Protein AF-A0A9D6NVD7-F1 (afdb_monomer_lite)

Secondary structure (DSSP, 8-state):
---HHHHHHHHTT-SSHHHHHHHHT-TT--HHHHHHHTT-S-HHHHHHHHH-TT--HHHHHHHHT-SSHHHHHHS-HHHHHTSPPPTTS----

Structure (mmCIF, N/CA/C/O backbone):
data_AF-A0A9D6NVD7-F1
#
_entry.id   AF-A0A9D6NVD7-F1
#
loop_
_atom_site.group_PDB
_atom_site.id
_atom_site.type_symbol
_atom_site.label_atom_id
_atom_site.label_alt_id
_atom_site.label_comp_id
_atom_site.label_asym_id
_atom_site.label_entity_id
_atom_site.label_seq_id
_atom_site.pdbx_PDB_ins_code
_atom_site.Cartn_x
_atom_site.Cartn_y
_atom_site.Cartn_z
_atom_site.occupancy
_atom_site.B_iso_or_equiv
_atom_site.auth_seq_id
_atom_site.auth_comp_id
_atom_site.auth_asym_id
_atom_site.auth_atom_id
_atom_site.pdbx_PDB_model_num
ATOM 1 N N . MET A 1 1 ? 7.661 -20.806 -12.848 1.00 50.00 1 MET A N 1
ATOM 2 C CA . MET A 1 1 ? 7.060 -19.482 -13.113 1.00 50.00 1 MET A CA 1
ATOM 3 C C . MET A 1 1 ? 6.674 -18.902 -11.765 1.00 50.00 1 MET A C 1
ATOM 5 O O . MET A 1 1 ? 6.007 -19.610 -11.021 1.00 50.00 1 MET A O 1
ATOM 9 N N . GLY A 1 2 ? 7.172 -17.712 -11.412 1.00 61.41 2 GLY A N 1
ATOM 10 C CA . GLY A 1 2 ? 6.771 -17.035 -10.173 1.00 61.41 2 GLY A CA 1
ATOM 11 C C . GLY A 1 2 ? 5.270 -16.764 -10.196 1.00 61.41 2 GLY A C 1
ATOM 12 O O . GLY A 1 2 ? 4.710 -16.510 -11.265 1.00 61.41 2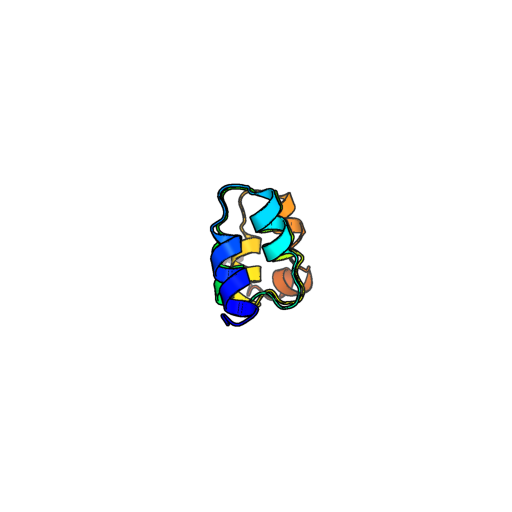 GLY A O 1
ATOM 13 N N . SER A 1 3 ? 4.605 -16.894 -9.053 1.00 84.44 3 SER A N 1
ATOM 14 C CA . SER A 1 3 ? 3.173 -16.615 -8.974 1.00 84.44 3 SER A CA 1
ATOM 15 C C . SER A 1 3 ? 2.912 -15.130 -9.260 1.00 84.44 3 SER A C 1
ATOM 17 O O . SER A 1 3 ? 3.806 -14.294 -9.114 1.00 84.44 3 SER A O 1
ATOM 19 N N . GLY A 1 4 ? 1.682 -14.763 -9.633 1.00 87.31 4 GLY A N 1
ATOM 20 C CA . GLY A 1 4 ? 1.327 -13.346 -9.812 1.00 87.31 4 GLY A CA 1
ATOM 21 C C . GLY A 1 4 ? 1.616 -12.498 -8.564 1.00 87.31 4 GLY A C 1
ATOM 22 O O . GLY A 1 4 ? 1.991 -11.334 -8.678 1.00 87.31 4 GLY A O 1
ATOM 23 N N . ALA A 1 5 ? 1.540 -13.101 -7.374 1.00 90.69 5 ALA A N 1
ATOM 24 C CA . ALA A 1 5 ? 1.910 -12.454 -6.120 1.00 90.69 5 ALA A CA 1
ATOM 25 C C . ALA A 1 5 ? 3.418 -12.157 -6.028 1.00 90.69 5 ALA A C 1
ATOM 27 O O . ALA A 1 5 ? 3.796 -11.090 -5.548 1.00 90.69 5 ALA A O 1
ATOM 28 N N . ASP A 1 6 ? 4.279 -13.052 -6.520 1.00 93.88 6 ASP A N 1
ATOM 29 C CA . ASP A 1 6 ? 5.735 -12.848 -6.510 1.00 93.88 6 ASP A CA 1
ATOM 30 C C . ASP A 1 6 ? 6.144 -11.702 -7.438 1.00 93.88 6 ASP A C 1
ATOM 32 O O . ASP A 1 6 ? 6.963 -10.864 -7.062 1.00 93.88 6 ASP A O 1
ATOM 36 N N . VAL A 1 7 ? 5.492 -11.591 -8.599 1.00 95.44 7 VAL A N 1
ATOM 37 C CA . VAL A 1 7 ? 5.689 -10.458 -9.517 1.00 95.44 7 VAL A CA 1
ATOM 38 C C . VAL A 1 7 ? 5.293 -9.138 -8.849 1.00 95.44 7 VAL A C 1
ATOM 40 O O . VAL A 1 7 ? 6.026 -8.155 -8.934 1.00 95.44 7 VAL A O 1
ATOM 43 N N . LEU A 1 8 ? 4.167 -9.091 -8.128 1.00 96.62 8 LEU A N 1
ATOM 44 C CA . LEU A 1 8 ? 3.751 -7.872 -7.422 1.00 96.62 8 LEU A CA 1
ATOM 45 C C . LEU A 1 8 ? 4.718 -7.496 -6.290 1.00 96.62 8 LEU A C 1
ATOM 47 O O . LEU A 1 8 ? 4.981 -6.308 -6.088 1.00 96.62 8 LEU A O 1
ATOM 51 N N . ARG A 1 9 ? 5.299 -8.478 -5.588 1.00 97.00 9 ARG A N 1
ATOM 52 C CA . ARG A 1 9 ? 6.337 -8.235 -4.570 1.00 97.00 9 ARG A CA 1
ATOM 53 C C . ARG A 1 9 ? 7.588 -7.607 -5.158 1.00 97.00 9 ARG A C 1
ATOM 55 O O . ARG A 1 9 ? 8.148 -6.701 -4.537 1.00 97.00 9 ARG A O 1
ATOM 62 N N . GLU A 1 10 ? 8.007 -8.057 -6.333 1.00 96.38 10 GLU A N 1
ATOM 63 C CA . GLU A 1 10 ? 9.141 -7.479 -7.049 1.00 96.38 10 GLU A CA 1
ATOM 64 C C . GLU A 1 10 ? 8.826 -6.050 -7.512 1.00 96.38 10 GLU A C 1
ATOM 66 O O . GLU A 1 10 ? 9.545 -5.108 -7.172 1.00 96.38 10 GLU A O 1
ATOM 71 N N . LEU A 1 11 ? 7.695 -5.855 -8.197 1.00 97.38 11 LEU A N 1
ATOM 72 C CA . LEU A 1 11 ? 7.298 -4.557 -8.750 1.00 97.38 11 LEU A CA 1
ATOM 73 C C . LEU A 1 11 ? 7.071 -3.487 -7.682 1.00 97.38 11 LEU A C 1
ATOM 75 O O . LEU A 1 11 ? 7.358 -2.314 -7.907 1.00 97.38 11 LEU A O 1
ATOM 79 N N . ALA A 1 12 ? 6.612 -3.860 -6.492 1.00 97.69 12 ALA A N 1
ATOM 80 C CA . ALA A 1 12 ? 6.449 -2.899 -5.411 1.00 97.69 12 ALA A CA 1
ATOM 81 C C . ALA A 1 12 ? 7.786 -2.435 -4.783 1.00 97.69 12 ALA A C 1
ATOM 83 O O . ALA A 1 12 ? 7.749 -1.632 -3.857 1.00 97.69 12 ALA A O 1
ATOM 84 N N . ASN A 1 13 ? 8.939 -2.948 -5.230 1.00 96.88 13 ASN A N 1
ATOM 85 C CA . ASN A 1 13 ? 10.274 -2.417 -4.912 1.00 96.88 13 ASN A CA 1
ATOM 86 C C . ASN A 1 13 ? 10.874 -1.615 -6.079 1.00 96.88 13 ASN A C 1
ATOM 88 O O . ASN A 1 13 ? 12.024 -1.187 -6.007 1.00 96.88 13 ASN A O 1
ATOM 92 N N . ASN A 1 14 ? 10.133 -1.439 -7.176 1.00 97.81 14 ASN A N 1
ATOM 93 C CA . ASN A 1 14 ? 10.644 -0.767 -8.361 1.00 97.81 14 ASN A CA 1
ATOM 94 C C . ASN A 1 14 ? 11.013 0.693 -8.051 1.00 97.81 14 ASN A C 1
ATOM 96 O O . ASN A 1 14 ? 10.301 1.374 -7.311 1.00 97.81 14 ASN A O 1
ATOM 100 N N . GLY A 1 15 ? 12.114 1.181 -8.627 1.00 96.94 15 GLY A N 1
ATOM 101 C CA . GLY A 1 15 ? 12.573 2.558 -8.428 1.00 96.94 15 GLY A CA 1
ATOM 102 C C . GLY A 1 15 ? 11.582 3.611 -8.935 1.00 96.94 15 GLY A C 1
ATOM 103 O O . GLY A 1 15 ? 11.474 4.681 -8.337 1.00 96.94 15 GLY A O 1
ATOM 104 N N . ASP A 1 16 ? 10.801 3.299 -9.973 1.00 98.25 16 ASP A N 1
ATOM 105 C CA . ASP A 1 16 ? 9.746 4.181 -10.466 1.00 98.25 16 ASP A CA 1
ATOM 106 C C . ASP A 1 16 ? 8.499 4.084 -9.577 1.00 98.25 16 ASP A C 1
ATOM 108 O O . ASP A 1 16 ? 7.831 3.049 -9.477 1.00 98.25 16 ASP A O 1
ATOM 112 N N . TRP A 1 17 ? 8.151 5.203 -8.949 1.00 98.25 17 TRP A N 1
ATOM 113 C CA . TRP A 1 17 ? 6.971 5.303 -8.101 1.00 98.25 17 TRP A CA 1
ATOM 114 C C . TRP A 1 17 ? 5.665 5.062 -8.858 1.00 98.25 17 TRP A C 1
ATOM 116 O O . TRP A 1 17 ? 4.692 4.632 -8.244 1.00 98.25 17 TRP A O 1
ATOM 126 N N . ARG A 1 18 ? 5.623 5.273 -10.181 1.00 98.50 18 ARG A N 1
ATOM 127 C CA . ARG A 1 18 ? 4.439 4.975 -11.003 1.00 98.50 18 ARG A CA 1
ATOM 128 C C . ARG A 1 18 ? 4.178 3.477 -11.102 1.00 98.50 18 ARG A C 1
ATOM 130 O O . ARG A 1 18 ? 3.024 3.056 -11.107 1.00 98.50 18 ARG A O 1
ATOM 137 N N . VAL A 1 19 ? 5.237 2.667 -11.129 1.00 98.44 19 VAL A N 1
ATOM 138 C CA . VAL A 1 19 ? 5.115 1.205 -11.086 1.00 98.44 19 VAL A CA 1
ATOM 139 C C . VAL A 1 19 ? 4.578 0.781 -9.723 1.00 98.44 19 VAL A C 1
ATOM 141 O O . VAL A 1 19 ? 3.601 0.039 -9.650 1.00 98.44 19 VAL A O 1
ATOM 144 N N . ARG A 1 20 ? 5.141 1.320 -8.636 1.00 98.69 20 ARG A N 1
ATOM 145 C CA . ARG A 1 20 ? 4.656 1.040 -7.274 1.00 98.69 20 ARG A CA 1
ATOM 146 C C . ARG A 1 20 ? 3.212 1.501 -7.066 1.00 98.69 20 ARG A C 1
ATOM 148 O O . ARG A 1 20 ? 2.435 0.787 -6.441 1.00 98.69 20 ARG A O 1
ATOM 155 N N . LEU A 1 21 ? 2.824 2.634 -7.655 1.00 98.62 21 LEU A N 1
ATOM 156 C CA . LEU A 1 21 ? 1.449 3.136 -7.667 1.00 98.62 21 LEU A CA 1
ATOM 157 C C . LEU A 1 21 ? 0.486 2.141 -8.325 1.00 98.62 21 LEU A C 1
ATOM 159 O O . LEU A 1 21 ? -0.586 1.879 -7.778 1.00 98.62 21 LEU A O 1
ATOM 163 N N . ALA A 1 22 ? 0.866 1.582 -9.476 1.00 98.50 22 ALA A N 1
ATOM 164 C CA . ALA A 1 22 ? 0.060 0.580 -10.167 1.00 98.50 22 ALA A CA 1
ATOM 165 C C . ALA A 1 22 ? -0.115 -0.689 -9.316 1.00 98.50 22 ALA A C 1
ATOM 167 O O . ALA A 1 22 ? -1.210 -1.246 -9.266 1.00 98.50 22 ALA A O 1
ATOM 168 N N . VAL A 1 23 ? 0.929 -1.111 -8.590 1.00 98.44 23 VAL A N 1
ATOM 169 C CA . VAL A 1 23 ? 0.823 -2.230 -7.641 1.00 98.44 23 VAL A CA 1
ATOM 170 C C . VAL A 1 23 ? -0.087 -1.877 -6.462 1.00 98.44 23 VAL A C 1
ATOM 172 O O . VAL A 1 23 ? -0.955 -2.672 -6.115 1.00 98.44 23 VAL A O 1
ATOM 175 N N . ALA A 1 24 ? 0.056 -0.681 -5.885 1.00 98.50 24 ALA A N 1
ATOM 176 C CA . ALA A 1 24 ? -0.787 -0.204 -4.788 1.00 98.50 24 ALA A CA 1
ATOM 177 C C . ALA A 1 24 ? -2.271 -0.136 -5.162 1.00 98.50 24 ALA A C 1
ATOM 179 O O . ALA A 1 24 ? -3.111 -0.331 -4.294 1.00 98.50 24 ALA A O 1
ATOM 180 N N . GLY A 1 25 ? -2.598 0.120 -6.432 1.00 98.19 25 GLY A N 1
ATOM 181 C CA . GLY A 1 25 ? -3.975 0.147 -6.929 1.00 98.19 25 GLY A CA 1
ATOM 182 C C . GLY A 1 25 ? -4.532 -1.219 -7.339 1.00 98.19 25 GLY A C 1
ATOM 183 O O . GLY A 1 25 ? -5.691 -1.300 -7.738 1.00 98.19 25 GLY A O 1
ATOM 184 N N . ASN A 1 26 ? -3.734 -2.290 -7.282 1.00 97.50 26 ASN A N 1
ATOM 185 C CA . ASN A 1 26 ? -4.173 -3.616 -7.699 1.00 97.50 26 ASN A CA 1
ATOM 186 C C . ASN A 1 26 ? -5.067 -4.263 -6.614 1.00 97.50 26 ASN A C 1
ATOM 188 O O . ASN A 1 26 ? -4.565 -4.536 -5.521 1.00 97.50 26 ASN A O 1
ATOM 192 N N . PRO A 1 27 ? -6.352 -4.576 -6.889 1.00 96.25 27 PRO A N 1
ATOM 193 C CA . PRO A 1 27 ? -7.279 -5.121 -5.887 1.00 96.25 27 PRO A CA 1
ATOM 194 C C . PRO A 1 27 ? -6.874 -6.480 -5.305 1.00 96.25 27 PRO A C 1
ATOM 196 O O . PRO A 1 27 ? -7.361 -6.855 -4.244 1.00 96.25 27 PRO A O 1
ATOM 199 N N . VAL A 1 28 ? -6.013 -7.227 -6.005 1.00 95.50 28 VAL A N 1
ATOM 200 C CA . VAL A 1 28 ? -5.500 -8.534 -5.561 1.00 95.50 28 VAL A CA 1
ATOM 201 C C . VAL A 1 28 ? -4.047 -8.461 -5.085 1.00 95.50 28 VAL A C 1
ATOM 203 O O . VAL A 1 28 ? -3.379 -9.490 -4.971 1.00 95.50 28 VAL A O 1
ATOM 206 N N . ALA A 1 29 ? -3.529 -7.253 -4.832 1.00 96.94 29 ALA A N 1
ATOM 207 C CA . ALA A 1 29 ? -2.210 -7.085 -4.242 1.00 96.94 29 ALA A CA 1
ATOM 208 C C . ALA A 1 29 ? -2.137 -7.805 -2.883 1.00 96.94 29 ALA A C 1
ATOM 210 O O . ALA A 1 29 ? -3.026 -7.625 -2.050 1.00 96.94 29 ALA A O 1
ATOM 211 N N . PRO A 1 30 ? -1.083 -8.603 -2.636 1.00 97.31 30 PRO A N 1
ATOM 212 C CA . PRO A 1 30 ? -0.899 -9.258 -1.350 1.00 97.31 30 PRO A CA 1
ATOM 213 C C . PRO A 1 30 ? -0.842 -8.262 -0.186 1.00 97.31 30 PRO A C 1
ATOM 215 O O . PRO A 1 30 ? -0.307 -7.159 -0.315 1.00 97.31 30 PRO A O 1
ATOM 218 N N . GLU A 1 31 ? -1.323 -8.683 0.982 1.00 97.38 31 GLU A N 1
ATOM 219 C CA . GLU A 1 31 ? -1.315 -7.869 2.203 1.00 97.38 31 GLU A CA 1
ATOM 220 C C . GLU A 1 31 ? 0.092 -7.388 2.589 1.00 97.38 31 GLU A C 1
ATOM 222 O O . GLU A 1 31 ? 0.262 -6.229 2.978 1.00 97.38 31 GLU A O 1
ATOM 227 N N . ASP A 1 32 ? 1.118 -8.230 2.430 1.00 97.56 32 ASP A N 1
ATOM 228 C CA . ASP A 1 32 ? 2.507 -7.859 2.717 1.00 97.56 32 ASP A CA 1
ATOM 229 C C . ASP A 1 32 ? 3.008 -6.740 1.787 1.00 97.56 32 ASP A C 1
ATOM 231 O O . ASP A 1 32 ? 3.736 -5.838 2.214 1.00 97.56 32 ASP A O 1
ATOM 235 N N . VAL A 1 33 ? 2.544 -6.740 0.534 1.00 98.31 33 VAL A N 1
ATOM 236 C CA . VAL A 1 33 ? 2.849 -5.701 -0.453 1.00 98.31 33 VAL A CA 1
ATOM 237 C C . VAL A 1 33 ? 2.145 -4.393 -0.103 1.00 98.31 33 VAL A C 1
ATOM 239 O O . VAL A 1 33 ? 2.796 -3.348 -0.061 1.00 98.31 33 VAL A O 1
ATOM 242 N N . LEU A 1 34 ? 0.845 -4.433 0.203 1.00 98.56 34 LEU A N 1
ATOM 243 C CA . LEU A 1 34 ? 0.081 -3.240 0.589 1.00 98.56 34 LEU A CA 1
ATOM 244 C C . LEU A 1 34 ? 0.616 -2.623 1.889 1.00 98.56 34 LEU A C 1
ATOM 246 O O . LEU A 1 34 ? 0.783 -1.408 1.970 1.00 98.56 34 LEU A O 1
ATOM 250 N N . SER A 1 35 ? 0.993 -3.452 2.865 1.00 98.31 35 SER A N 1
ATOM 251 C CA . SER A 1 35 ? 1.614 -3.008 4.120 1.00 98.31 35 SER A CA 1
ATOM 252 C C . SER A 1 35 ? 2.944 -2.283 3.901 1.00 98.31 35 SER A C 1
ATOM 254 O O . SER A 1 35 ? 3.253 -1.322 4.609 1.00 98.31 35 SER A O 1
ATOM 256 N N . ARG A 1 36 ? 3.743 -2.721 2.919 1.00 98.19 36 ARG A N 1
ATOM 257 C CA . ARG A 1 36 ? 4.983 -2.034 2.537 1.00 98.19 36 ARG A CA 1
ATOM 258 C C . ARG A 1 36 ? 4.691 -0.707 1.844 1.00 98.19 36 ARG A C 1
ATOM 260 O O . ARG A 1 36 ? 5.258 0.312 2.227 1.00 98.19 36 ARG A O 1
ATOM 267 N N . LEU A 1 37 ? 3.808 -0.714 0.847 1.00 98.56 37 LEU A N 1
ATOM 268 C CA . LEU A 1 37 ? 3.473 0.474 0.055 1.00 98.56 37 LEU A CA 1
ATOM 269 C C . LEU A 1 37 ? 2.727 1.543 0.870 1.00 98.56 37 LEU A C 1
ATOM 271 O O . LEU A 1 37 ? 2.798 2.723 0.546 1.00 98.56 37 LEU A O 1
ATOM 275 N N . ALA A 1 38 ? 2.082 1.174 1.977 1.00 98.50 38 ALA A N 1
ATOM 276 C CA . ALA A 1 38 ? 1.540 2.128 2.945 1.00 98.50 38 ALA A CA 1
ATOM 277 C C . ALA A 1 38 ? 2.618 2.998 3.615 1.00 98.50 38 ALA A C 1
ATOM 279 O O . ALA A 1 38 ? 2.295 4.013 4.218 1.00 98.50 38 ALA A O 1
ATOM 280 N N . LYS A 1 39 ? 3.897 2.618 3.519 1.00 98.25 39 LYS A N 1
ATOM 281 C CA . LYS A 1 39 ? 5.050 3.373 4.033 1.00 98.25 39 LYS A CA 1
ATOM 282 C C . LYS A 1 39 ? 5.890 3.980 2.907 1.00 98.25 39 LYS A C 1
ATOM 284 O O . LYS A 1 39 ? 7.017 4.405 3.150 1.00 98.25 39 LYS A O 1
ATOM 289 N N . ASP A 1 40 ? 5.376 3.976 1.676 1.00 98.56 40 ASP A N 1
ATOM 290 C CA . ASP A 1 40 ? 6.086 4.511 0.518 1.00 98.56 40 ASP A CA 1
ATOM 291 C C . ASP A 1 40 ? 6.396 5.997 0.703 1.00 98.56 40 ASP A C 1
ATOM 293 O O . ASP A 1 40 ? 5.605 6.740 1.287 1.00 98.56 40 ASP A O 1
ATOM 297 N N . LEU A 1 41 ? 7.534 6.446 0.177 1.00 97.56 41 LEU A N 1
ATOM 298 C CA . LEU A 1 41 ? 7.922 7.854 0.232 1.00 97.56 41 LEU A CA 1
ATOM 299 C C . LEU A 1 41 ? 6.925 8.733 -0.533 1.00 97.56 41 LEU A C 1
ATOM 301 O O . LEU A 1 41 ? 6.635 9.851 -0.107 1.00 97.56 41 LEU A O 1
ATOM 305 N N . GLU A 1 42 ? 6.343 8.206 -1.610 1.00 98.44 42 GLU A N 1
ATOM 306 C CA . GLU A 1 42 ? 5.408 8.950 -2.441 1.00 98.44 42 GLU A CA 1
ATOM 307 C C . GLU A 1 42 ? 3.983 8.895 -1.899 1.00 98.44 42 GLU A C 1
ATOM 309 O O . GLU A 1 42 ? 3.348 7.837 -1.836 1.00 98.44 42 GLU A O 1
ATOM 314 N N . SER A 1 43 ? 3.425 10.064 -1.575 1.00 98.38 43 SER A N 1
ATOM 315 C CA . SER A 1 43 ? 2.069 10.144 -1.023 1.00 98.38 43 SER A CA 1
ATOM 316 C C . SER A 1 43 ? 1.001 9.673 -2.009 1.00 98.38 43 SER A C 1
ATOM 318 O O . SER A 1 43 ? -0.020 9.133 -1.592 1.00 98.38 43 SER A O 1
ATOM 320 N N . SER A 1 44 ? 1.251 9.771 -3.320 1.00 98.50 44 SER A N 1
ATOM 321 C CA . SER A 1 44 ? 0.366 9.198 -4.345 1.00 98.50 44 SER A CA 1
ATOM 322 C C . SER A 1 44 ? 0.251 7.675 -4.222 1.00 98.50 44 SER A C 1
ATOM 324 O O . SER A 1 44 ? -0.844 7.129 -4.354 1.00 98.50 44 SER A O 1
ATOM 326 N N . VAL A 1 45 ? 1.358 6.986 -3.919 1.00 98.75 45 VAL A N 1
ATOM 327 C CA . VAL A 1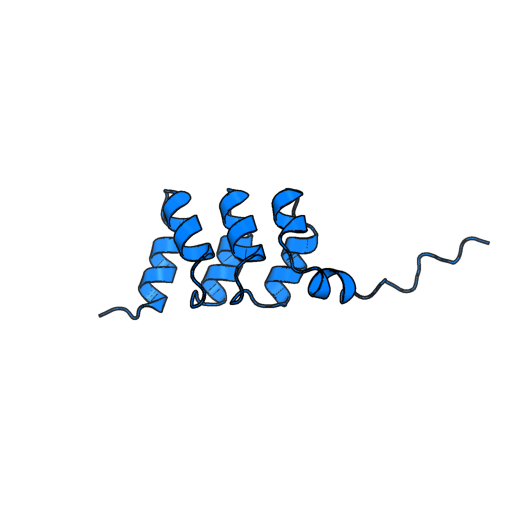 45 ? 1.374 5.531 -3.714 1.00 98.75 45 VAL A CA 1
ATOM 328 C C . VAL A 1 45 ? 0.615 5.182 -2.436 1.00 98.75 45 VAL A C 1
ATOM 330 O O . VAL A 1 45 ? -0.306 4.366 -2.484 1.00 98.75 45 VAL A O 1
ATOM 333 N N . ARG A 1 46 ? 0.912 5.860 -1.318 1.00 98.69 46 ARG A N 1
ATOM 334 C CA . ARG A 1 46 ? 0.207 5.641 -0.041 1.00 98.69 46 ARG A CA 1
ATOM 335 C C . ARG A 1 46 ? -1.296 5.912 -0.144 1.00 98.69 46 ARG A C 1
ATOM 337 O O . ARG A 1 46 ? -2.102 5.162 0.397 1.00 98.69 46 ARG A O 1
ATOM 344 N N . ARG A 1 47 ? -1.694 6.943 -0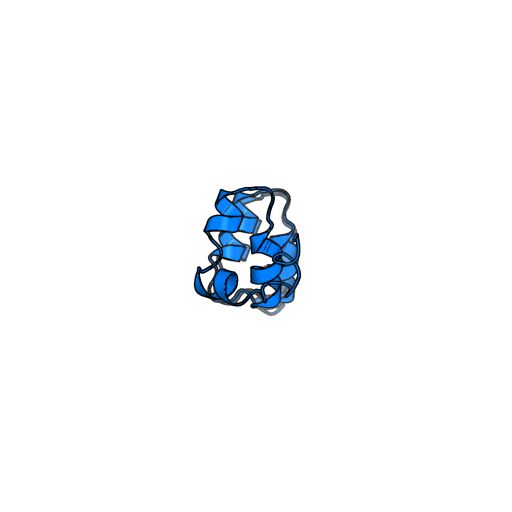.896 1.00 98.62 47 ARG A N 1
ATOM 345 C CA . ARG A 1 47 ? -3.104 7.272 -1.159 1.00 98.62 47 ARG A CA 1
ATOM 346 C C . ARG A 1 47 ? -3.803 6.169 -1.948 1.00 98.62 47 ARG A C 1
ATOM 348 O O . ARG A 1 47 ? -4.948 5.850 -1.651 1.00 98.62 47 ARG A O 1
ATOM 355 N N . SER A 1 48 ? -3.114 5.580 -2.925 1.00 98.50 48 SER A N 1
ATOM 356 C CA . SER A 1 48 ? -3.631 4.437 -3.683 1.00 98.50 48 SER A CA 1
ATOM 357 C C . SER A 1 48 ? -3.840 3.220 -2.780 1.00 98.50 48 SER A C 1
ATOM 359 O O . SER A 1 48 ? -4.890 2.592 -2.856 1.00 98.50 48 SER A O 1
ATOM 361 N N . VAL A 1 49 ? -2.922 2.960 -1.837 1.00 98.62 49 VAL A N 1
ATOM 362 C CA . VAL A 1 49 ? -3.125 1.929 -0.803 1.00 98.62 49 VAL A CA 1
ATOM 363 C C . VAL A 1 49 ? -4.356 2.240 0.052 1.00 98.62 49 VAL A C 1
ATOM 365 O O . VAL A 1 49 ? -5.192 1.364 0.246 1.00 98.62 49 VAL A O 1
ATOM 368 N N . ALA A 1 50 ? -4.527 3.480 0.520 1.00 98.19 50 ALA A N 1
ATOM 369 C CA . ALA A 1 50 ? -5.701 3.864 1.312 1.00 98.19 50 ALA A CA 1
ATOM 370 C C . ALA A 1 50 ? -7.033 3.665 0.561 1.00 98.19 50 ALA A C 1
ATOM 372 O O . ALA A 1 50 ? -8.039 3.316 1.177 1.00 98.19 50 ALA A O 1
ATOM 373 N N . ALA A 1 51 ? -7.034 3.868 -0.760 1.00 97.75 51 ALA A N 1
ATOM 374 C CA . ALA A 1 51 ? -8.206 3.713 -1.619 1.00 97.75 51 ALA A CA 1
ATOM 375 C C . ALA A 1 51 ? -8.423 2.276 -2.138 1.00 97.75 51 ALA A C 1
ATOM 377 O O . ALA A 1 51 ? -9.460 2.000 -2.744 1.00 97.75 51 ALA A O 1
ATOM 378 N N . ASN A 1 52 ? -7.466 1.365 -1.942 1.00 97.81 52 ASN A N 1
ATOM 379 C CA . ASN A 1 52 ? -7.550 0.010 -2.473 1.00 97.81 52 ASN A CA 1
ATOM 380 C C . ASN A 1 52 ? -8.493 -0.865 -1.613 1.00 97.81 52 ASN A C 1
ATOM 382 O O . ASN A 1 52 ? -8.290 -0.979 -0.403 1.00 97.81 52 ASN A O 1
ATOM 386 N N . PRO A 1 53 ? -9.509 -1.519 -2.215 1.00 95.75 53 PRO A N 1
ATOM 387 C CA . PRO A 1 53 ? -10.467 -2.357 -1.487 1.00 95.75 53 PRO A CA 1
ATOM 388 C C . PRO A 1 53 ? -9.850 -3.616 -0.858 1.00 95.75 53 PRO A C 1
ATOM 390 O O . PRO A 1 53 ? -10.432 -4.177 0.065 1.00 95.75 53 PRO A O 1
ATOM 393 N N . GLY A 1 54 ? -8.695 -4.066 -1.353 1.00 95.50 54 GLY A N 1
ATOM 394 C CA . GLY A 1 54 ? -7.924 -5.176 -0.798 1.00 95.50 54 GLY A CA 1
ATOM 395 C C . GLY A 1 54 ? -7.037 -4.783 0.385 1.00 95.50 54 GLY A C 1
ATOM 396 O O . GLY A 1 54 ? -6.392 -5.654 0.965 1.00 95.50 54 GLY A O 1
ATOM 3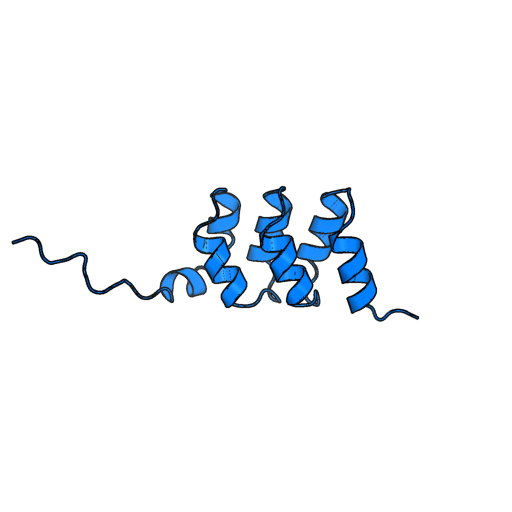97 N N . THR A 1 55 ? -6.980 -3.499 0.760 1.00 98.06 55 THR A N 1
ATOM 398 C CA . THR A 1 55 ? -6.124 -3.043 1.859 1.00 98.06 55 THR A CA 1
ATOM 399 C C . THR A 1 55 ? -6.665 -3.511 3.210 1.00 98.06 55 THR A C 1
ATOM 401 O O . THR A 1 55 ? -7.791 -3.162 3.578 1.00 98.06 55 THR A O 1
ATOM 404 N N . PRO A 1 56 ? -5.864 -4.256 3.995 1.00 96.19 56 PRO A N 1
ATOM 405 C CA . PRO A 1 56 ? -6.275 -4.727 5.309 1.00 96.19 56 PRO A CA 1
ATOM 406 C C . PRO A 1 56 ? -6.598 -3.581 6.265 1.00 96.19 56 PRO A C 1
ATOM 408 O O . PRO A 1 56 ? -5.955 -2.528 6.257 1.00 96.19 56 PRO A O 1
ATOM 411 N N . LEU A 1 57 ? -7.545 -3.821 7.173 1.00 95.19 57 LEU A N 1
ATOM 412 C CA . LEU A 1 57 ? -8.009 -2.819 8.132 1.00 95.19 57 LEU A CA 1
ATOM 413 C C . LEU A 1 57 ? -6.872 -2.262 9.007 1.00 95.19 57 LEU A C 1
ATOM 415 O O . LEU A 1 57 ? -6.825 -1.060 9.260 1.00 95.19 57 LEU A O 1
ATOM 419 N N . ALA A 1 58 ? -5.920 -3.107 9.414 1.00 94.12 58 ALA A N 1
ATOM 420 C CA . ALA A 1 58 ? -4.752 -2.686 10.190 1.00 94.12 58 ALA A CA 1
ATOM 421 C C . ALA A 1 58 ? -3.883 -1.660 9.437 1.00 94.12 58 ALA A C 1
ATOM 423 O O . ALA A 1 58 ? -3.407 -0.691 10.028 1.00 94.12 58 ALA A O 1
ATOM 424 N N . VAL A 1 59 ? -3.726 -1.836 8.121 1.00 96.88 59 VAL A N 1
ATOM 425 C CA . VAL A 1 59 ? -2.994 -0.899 7.259 1.00 96.88 59 VAL A CA 1
ATOM 426 C C . VAL A 1 59 ? -3.783 0.401 7.095 1.00 96.88 59 VAL A C 1
ATOM 428 O O . VAL A 1 59 ? -3.214 1.482 7.227 1.00 96.88 59 VAL A O 1
ATOM 431 N N . LEU A 1 60 ? -5.103 0.318 6.889 1.00 97.00 60 LEU A N 1
ATOM 432 C CA . LEU A 1 60 ? -5.967 1.501 6.810 1.00 97.00 60 LEU A CA 1
ATOM 433 C C . LEU A 1 60 ? -5.932 2.329 8.101 1.00 97.00 60 LEU A C 1
ATOM 435 O O . LEU A 1 60 ? -5.867 3.554 8.025 1.00 97.00 60 LEU A O 1
ATOM 439 N N . HIS A 1 61 ? -5.916 1.689 9.276 1.00 94.94 61 HIS A N 1
ATOM 440 C CA . HIS A 1 61 ? -5.774 2.384 10.558 1.00 94.94 61 HIS A CA 1
ATOM 441 C C . HIS A 1 61 ? -4.454 3.151 10.666 1.00 94.94 61 HIS A C 1
ATOM 443 O O . HIS A 1 61 ? -4.463 4.295 11.119 1.00 94.94 61 HIS A O 1
ATOM 449 N N . ALA A 1 62 ? -3.342 2.574 10.203 1.00 94.00 62 ALA A N 1
ATOM 450 C CA . ALA A 1 62 ? -2.057 3.272 10.177 1.00 94.00 62 ALA A CA 1
ATOM 451 C C . ALA A 1 62 ? -2.092 4.520 9.271 1.00 94.00 62 ALA A C 1
ATOM 453 O O . ALA A 1 62 ? -1.494 5.541 9.603 1.00 94.00 62 ALA A O 1
ATOM 454 N N . LEU A 1 63 ? -2.840 4.467 8.163 1.00 96.25 63 LEU A N 1
ATOM 455 C CA . LEU A 1 63 ? -2.966 5.571 7.205 1.00 96.25 63 LEU A CA 1
ATOM 456 C C . LEU A 1 63 ? -3.924 6.688 7.660 1.00 96.25 63 LEU A C 1
ATOM 458 O O . LEU A 1 63 ? -3.892 7.781 7.096 1.00 96.25 63 LEU A O 1
ATOM 462 N N . VAL A 1 64 ? -4.750 6.479 8.698 1.00 95.19 64 VAL A N 1
ATOM 463 C CA . VAL A 1 64 ? -5.610 7.548 9.255 1.00 95.19 64 VAL A CA 1
ATOM 464 C C . VAL A 1 64 ? -4.769 8.731 9.741 1.00 95.19 64 VAL A C 1
ATOM 466 O O . VAL A 1 64 ? -5.179 9.880 9.562 1.00 95.19 64 VAL A O 1
ATOM 469 N N . GLY A 1 65 ? -3.602 8.451 10.326 1.00 90.38 65 GLY A N 1
ATOM 470 C CA . GLY A 1 65 ? -2.657 9.444 10.836 1.00 90.38 65 GLY A CA 1
ATOM 471 C C . GLY A 1 65 ? -1.553 9.840 9.853 1.00 90.38 65 GLY A C 1
ATOM 472 O O . GLY A 1 65 ? -0.555 10.404 10.292 1.00 90.38 65 GLY A O 1
ATOM 473 N N . ASP A 1 66 ? -1.684 9.521 8.559 1.00 96.94 66 ASP A N 1
ATOM 474 C CA . ASP A 1 66 ? -0.663 9.878 7.567 1.00 96.94 66 ASP A CA 1
ATOM 475 C C . ASP A 1 66 ? -0.438 11.399 7.519 1.00 96.94 66 ASP A C 1
ATOM 477 O O . ASP A 1 66 ? -1.383 12.187 7.607 1.00 96.94 66 ASP A O 1
ATOM 481 N N . ALA A 1 67 ? 0.823 11.806 7.355 1.00 94.31 67 ALA A N 1
ATOM 482 C CA . ALA A 1 67 ? 1.213 13.211 7.296 1.00 94.31 67 ALA A CA 1
ATOM 483 C C . ALA A 1 67 ? 0.646 13.942 6.063 1.00 94.31 67 ALA A C 1
ATOM 485 O O . ALA A 1 67 ? 0.446 15.156 6.103 1.00 94.31 67 ALA A O 1
ATOM 486 N N . ASP A 1 68 ? 0.377 13.224 4.967 1.00 97.25 68 ASP A N 1
ATOM 487 C CA . ASP A 1 68 ? -0.304 13.773 3.796 1.00 97.25 68 ASP A CA 1
ATOM 488 C C . ASP A 1 68 ? -1.825 13.694 3.999 1.00 97.25 68 ASP A C 1
ATOM 490 O O . ASP A 1 68 ? -2.429 12.618 4.035 1.00 97.25 68 ASP A O 1
ATOM 494 N N . GLY A 1 69 ? -2.478 14.855 4.088 1.00 94.56 69 GLY A N 1
ATOM 495 C CA . GLY A 1 69 ? -3.929 14.928 4.288 1.00 94.56 69 GLY A CA 1
ATOM 496 C C . GLY A 1 69 ? -4.746 14.271 3.166 1.00 94.56 69 GLY A C 1
ATOM 497 O O . GLY A 1 69 ? -5.878 13.833 3.390 1.00 94.56 69 GLY A O 1
ATOM 498 N N . GLY A 1 70 ? -4.182 14.142 1.964 1.00 96.06 70 GLY A N 1
ATOM 499 C CA . GLY A 1 70 ? -4.805 13.417 0.863 1.00 96.06 70 GLY A CA 1
ATOM 500 C C . GLY A 1 70 ? -4.764 11.900 1.049 1.00 96.06 70 GLY A C 1
ATOM 501 O O . GLY A 1 70 ? -5.703 11.219 0.649 1.00 96.06 70 GLY A O 1
ATOM 502 N N . VAL A 1 71 ? -3.723 11.369 1.692 1.00 96.75 71 VAL A N 1
ATOM 503 C CA . VAL A 1 71 ? -3.650 9.952 2.081 1.00 96.75 71 VAL A CA 1
ATOM 504 C C . VAL A 1 71 ? -4.649 9.663 3.193 1.00 96.75 71 VAL A C 1
ATOM 506 O O . VAL A 1 71 ? -5.483 8.773 3.038 1.00 96.75 71 VAL A O 1
ATOM 509 N N . SER A 1 72 ? -4.634 10.459 4.269 1.00 94.06 72 SER A N 1
ATOM 510 C CA . SER A 1 72 ? -5.585 10.280 5.370 1.00 94.06 72 SER A CA 1
ATOM 511 C C . SER A 1 72 ? -7.024 10.341 4.854 1.00 94.06 72 SER A C 1
ATOM 513 O O . SER A 1 72 ? -7.816 9.452 5.152 1.00 94.06 72 SER A O 1
ATOM 515 N N . SER A 1 73 ? -7.387 11.347 4.049 1.00 94.81 73 SER A N 1
ATOM 516 C CA . SER A 1 73 ? -8.761 11.500 3.533 1.00 94.81 73 SER A CA 1
ATOM 517 C C . SER A 1 73 ? -9.217 10.386 2.585 1.00 94.81 73 SER A C 1
ATOM 519 O O . SER A 1 73 ? -10.423 10.165 2.473 1.00 94.81 73 SER A O 1
ATOM 521 N N . ALA A 1 74 ? -8.288 9.666 1.951 1.00 95.75 74 ALA A N 1
ATOM 522 C CA . ALA A 1 74 ? -8.602 8.502 1.129 1.00 95.75 74 ALA A CA 1
ATOM 523 C C . ALA A 1 74 ? -8.985 7.263 1.958 1.00 95.75 74 ALA A C 1
ATOM 525 O O . ALA A 1 74 ? -9.644 6.369 1.431 1.00 95.75 74 ALA A O 1
ATOM 526 N N . VAL A 1 75 ? -8.638 7.216 3.252 1.00 94.88 75 VAL A N 1
ATOM 527 C CA . VAL A 1 75 ? -9.075 6.133 4.141 1.00 94.88 75 VAL A CA 1
ATOM 528 C C . VAL A 1 75 ? -10.605 6.159 4.278 1.00 94.88 75 VAL A C 1
ATOM 530 O O . VAL A 1 75 ? -11.169 7.208 4.626 1.00 94.88 75 VAL A O 1
ATOM 533 N N . PRO A 1 76 ? -11.305 5.024 4.074 1.00 93.25 76 PRO A N 1
ATOM 534 C CA . PRO A 1 76 ? -12.757 4.974 4.175 1.00 93.25 76 PRO A CA 1
ATOM 535 C C . PRO A 1 76 ? -13.264 5.502 5.521 1.00 93.25 76 PRO A C 1
ATOM 537 O O . PRO A 1 76 ? -12.770 5.129 6.586 1.00 93.25 76 PRO A O 1
ATOM 540 N N . LYS A 1 77 ? -14.310 6.338 5.489 1.00 88.62 77 LYS A N 1
ATOM 541 C CA . LYS A 1 77 ? -14.897 6.954 6.697 1.00 88.62 77 LYS A CA 1
ATOM 542 C C . LYS A 1 77 ? -15.251 5.935 7.786 1.00 88.62 77 LYS A C 1
ATOM 544 O O . LYS A 1 77 ? -15.082 6.238 8.962 1.00 88.62 77 LYS A O 1
ATOM 549 N N . ALA A 1 78 ? -15.694 4.736 7.401 1.00 86.12 78 ALA A N 1
ATOM 550 C CA . ALA A 1 78 ? -16.017 3.650 8.327 1.00 86.12 78 ALA A CA 1
ATOM 551 C C . ALA A 1 78 ? -14.826 3.255 9.222 1.00 86.12 78 ALA A C 1
ATOM 553 O O . ALA A 1 78 ? -15.009 3.048 10.417 1.00 86.12 78 ALA A O 1
ATOM 554 N N . VAL A 1 79 ? -13.604 3.245 8.679 1.00 86.88 79 VAL A N 1
ATOM 555 C CA . VAL A 1 79 ? -12.381 2.945 9.443 1.00 86.88 79 VAL A CA 1
ATOM 556 C C . VAL A 1 79 ? -12.077 4.051 10.455 1.00 86.88 79 VAL A C 1
ATOM 558 O O . VAL A 1 79 ? -11.668 3.772 11.578 1.00 86.88 79 VAL A O 1
ATOM 561 N N . ARG A 1 80 ? -12.329 5.316 10.092 1.00 82.75 80 ARG A N 1
ATOM 562 C CA . ARG A 1 80 ? -12.080 6.478 10.967 1.00 82.75 80 ARG A CA 1
ATOM 563 C C . ARG A 1 80 ? -12.997 6.497 12.191 1.00 82.75 80 ARG A C 1
ATOM 565 O O . ARG A 1 80 ? -12.583 6.942 13.253 1.00 82.75 80 ARG A O 1
ATOM 572 N N . LEU A 1 81 ? -14.237 6.037 12.032 1.00 78.19 81 LEU A N 1
ATOM 573 C CA . LEU A 1 81 ? -15.239 5.998 13.102 1.00 78.19 81 LEU A CA 1
ATOM 574 C C . LEU A 1 81 ? -15.038 4.821 14.064 1.00 78.19 81 LEU A C 1
ATOM 576 O O . LEU A 1 81 ? -15.527 4.870 15.187 1.00 78.19 81 LEU A O 1
ATOM 580 N N . ALA A 1 82 ? -14.320 3.785 13.629 1.00 69.50 82 ALA A N 1
ATOM 581 C CA . ALA A 1 82 ? -14.039 2.593 14.419 1.00 69.50 82 ALA A CA 1
ATOM 582 C C . ALA A 1 82 ? -12.794 2.722 15.317 1.00 69.50 82 ALA A C 1
ATOM 584 O O . ALA A 1 82 ? -12.492 1.787 16.054 1.00 69.50 82 ALA A O 1
ATOM 585 N N . VAL A 1 83 ? -12.069 3.850 15.278 1.00 60.38 83 VAL A N 1
ATOM 586 C CA . VAL A 1 83 ? -10.996 4.122 16.247 1.00 60.38 83 VAL A CA 1
ATOM 587 C C . VAL A 1 83 ? -11.657 4.409 17.600 1.00 60.38 83 VAL A C 1
ATOM 589 O O . VAL A 1 83 ? -12.403 5.391 17.690 1.00 60.38 83 VAL A O 1
ATOM 592 N N . PRO A 1 84 ? -11.435 3.586 18.645 1.00 51.88 84 PRO A N 1
ATOM 593 C CA . PRO A 1 84 ? -11.979 3.864 19.965 1.00 51.88 84 PRO A CA 1
ATOM 594 C C . PRO A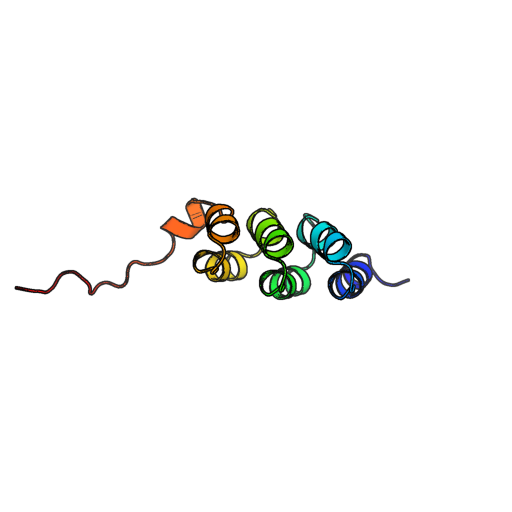 1 84 ? -11.527 5.259 20.390 1.00 51.88 84 PRO A C 1
ATOM 596 O O . PRO A 1 84 ? -10.334 5.560 20.371 1.00 51.88 84 PRO A O 1
ATOM 599 N N . ARG A 1 85 ? -12.468 6.137 20.754 1.00 54.16 85 ARG A N 1
ATOM 600 C CA . ARG A 1 85 ? -12.085 7.326 21.514 1.00 54.16 85 ARG A CA 1
ATOM 601 C C . ARG A 1 85 ? -11.554 6.817 22.846 1.00 54.16 85 ARG A C 1
ATOM 603 O O . ARG A 1 85 ? -12.307 6.171 23.570 1.00 54.16 85 ARG A O 1
ATOM 610 N N . GLU A 1 86 ? -10.287 7.087 23.142 1.00 43.12 86 GLU A N 1
ATOM 611 C CA . GLU A 1 86 ? 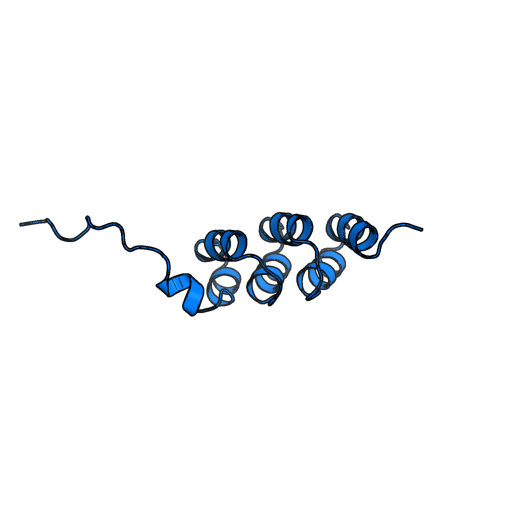-9.733 6.893 24.482 1.00 43.12 86 GLU A CA 1
ATOM 612 C C . GLU A 1 86 ? -10.701 7.543 25.494 1.00 43.12 86 GLU A C 1
ATOM 614 O O . GLU A 1 86 ? -10.974 8.748 25.387 1.00 43.12 86 GLU A O 1
ATOM 619 N N . PRO A 1 87 ? -11.290 6.785 26.435 1.00 49.53 87 PRO A N 1
ATOM 620 C CA . PRO A 1 87 ? -12.128 7.361 27.474 1.00 49.53 87 PRO A CA 1
ATOM 621 C C . PRO A 1 87 ? -11.220 8.118 28.453 1.00 49.53 87 PRO A C 1
ATOM 623 O O . PRO A 1 87 ? -10.708 7.540 29.404 1.00 49.53 87 PRO A O 1
ATOM 626 N N . GLY A 1 88 ? -10.968 9.405 28.198 1.00 55.06 88 GLY A N 1
ATOM 627 C CA . GLY A 1 88 ? -10.095 10.190 29.081 1.00 55.06 88 GLY A CA 1
ATOM 628 C C . GLY A 1 88 ? -9.976 11.693 28.831 1.00 55.06 88 GLY A C 1
ATOM 629 O O . GLY A 1 88 ? -9.269 12.354 29.581 1.00 55.06 88 GLY A O 1
ATOM 630 N N . ALA A 1 89 ? -10.647 12.268 27.829 1.00 54.66 89 ALA A N 1
ATOM 631 C CA . ALA A 1 89 ? -10.522 13.704 27.533 1.00 54.66 89 ALA A CA 1
ATOM 632 C C . ALA A 1 89 ? -11.597 14.599 28.190 1.00 54.66 89 ALA A C 1
ATOM 634 O O . ALA A 1 89 ? -11.626 15.791 27.906 1.00 54.66 89 ALA A O 1
ATOM 635 N N . ASP A 1 90 ? -12.464 14.055 29.052 1.00 53.28 90 ASP A N 1
ATOM 636 C CA . ASP A 1 90 ? -13.576 14.800 29.674 1.00 53.28 90 ASP A CA 1
ATOM 637 C C . ASP A 1 90 ? -13.579 14.693 31.211 1.00 53.28 90 ASP A C 1
ATOM 639 O O . ASP A 1 90 ? -14.580 14.372 31.846 1.00 53.28 90 ASP A O 1
ATOM 643 N N . VAL A 1 91 ? -12.416 14.923 31.830 1.00 52.72 91 VAL A N 1
ATOM 644 C CA . VAL A 1 91 ? -12.345 15.281 33.255 1.00 52.72 91 VAL A CA 1
ATOM 645 C C . VAL A 1 91 ? -11.350 16.426 33.424 1.00 52.72 91 VAL A C 1
ATOM 647 O O . VAL A 1 91 ? -10.196 16.234 33.795 1.00 52.72 91 VAL A O 1
ATOM 650 N N . ALA A 1 92 ? -11.814 17.637 33.143 1.00 47.47 92 ALA A N 1
ATOM 651 C CA . ALA A 1 92 ? -11.285 18.840 33.765 1.00 47.47 92 ALA A CA 1
ATOM 652 C C . ALA A 1 92 ? -12.483 19.585 34.359 1.00 47.47 92 ALA A C 1
ATOM 654 O O . ALA A 1 92 ? -13.287 20.171 33.635 1.00 47.47 92 ALA A O 1
ATOM 655 N N . VAL A 1 93 ? -12.617 19.417 35.676 1.00 58.94 93 VAL A N 1
ATOM 656 C CA . VAL A 1 93 ? -13.513 20.150 36.581 1.00 58.94 93 VAL A CA 1
ATOM 657 C C . VAL A 1 93 ? -13.114 21.620 36.622 1.00 58.94 93 VAL A C 1
ATOM 659 O O . VAL A 1 93 ? -11.889 21.881 36.587 1.00 58.94 93 VAL A O 1
#

Sequence (93 aa):
MGSGADVLRELANNGDWRVRLAVAGNPVAPEDVLSRLAKDLESSVRRSVAANPGTPLAVLHALVGDADGGVSSAVPKAVRLAVPREPGADVAV

Radius of gyration: 15.45 Å; chains: 1; bounding box: 29×40×50 Å

pLDDT: mean 89.58, std 15.43, range [43.12, 98.75]

Foldseek 3Di:
DDDPQVVLVVQCPDPDVVSVQVSLQDLPHDQVSLLVQCPDPDLSSVLSVQQHPNHDLVSLLVQCPDPDPSSNVSHDPVSVVPPDDDPDPPDDD